Protein AF-A0A2D8MEG6-F1 (afdb_monomer_lite)

Structure (mmCIF, N/CA/C/O backbone):
data_AF-A0A2D8MEG6-F1
#
_entry.id   AF-A0A2D8MEG6-F1
#
loop_
_atom_site.group_PDB
_atom_site.id
_atom_site.type_symbol
_atom_site.label_atom_id
_atom_site.label_alt_id
_atom_site.label_comp_id
_atom_site.label_asym_id
_atom_site.label_entity_id
_atom_site.label_seq_id
_atom_site.pdbx_PDB_ins_code
_atom_site.Cartn_x
_atom_site.Cartn_y
_atom_site.Cartn_z
_atom_site.occupancy
_atom_site.B_iso_or_equiv
_atom_site.auth_seq_id
_atom_site.auth_comp_id
_atom_site.auth_asym_id
_atom_site.auth_atom_id
_atom_site.pdbx_PDB_model_num
ATOM 1 N N . MET A 1 1 ? 8.074 0.245 27.422 1.00 36.81 1 MET A N 1
ATOM 2 C CA . MET A 1 1 ? 6.764 0.680 26.891 1.00 36.81 1 MET A CA 1
ATOM 3 C C . MET A 1 1 ? 7.060 1.619 25.735 1.00 36.81 1 MET A C 1
ATOM 5 O O . MET A 1 1 ? 7.805 2.559 25.952 1.00 36.81 1 MET A O 1
ATOM 9 N N . SER A 1 2 ? 6.618 1.316 24.514 1.00 44.50 2 SER A N 1
ATOM 10 C CA . SER A 1 2 ? 6.813 2.209 23.357 1.00 44.50 2 SER A CA 1
ATOM 11 C C . SER A 1 2 ? 5.494 2.933 23.127 1.00 44.50 2 SER A C 1
ATOM 13 O O . SER A 1 2 ? 4.483 2.246 22.969 1.00 44.50 2 SER A O 1
ATOM 15 N N . GLU A 1 3 ? 5.502 4.264 23.166 1.00 53.84 3 GLU A N 1
ATOM 16 C CA . GLU A 1 3 ? 4.322 5.096 22.914 1.00 53.84 3 GLU A CA 1
ATOM 17 C C . GLU A 1 3 ? 3.674 4.769 21.555 1.00 53.84 3 GLU A C 1
ATOM 19 O O . GLU A 1 3 ? 4.374 4.355 20.621 1.00 53.84 3 GLU A O 1
ATOM 24 N N . PRO A 1 4 ? 2.341 4.913 21.431 1.00 55.25 4 PRO A N 1
ATOM 25 C CA . PRO A 1 4 ? 1.661 4.790 20.148 1.00 55.25 4 PRO A CA 1
ATOM 26 C C . PRO A 1 4 ? 2.219 5.827 19.162 1.00 55.25 4 PRO A C 1
ATOM 28 O O . PRO A 1 4 ? 2.419 6.991 19.508 1.00 55.25 4 PRO A O 1
ATOM 31 N N . MET A 1 5 ? 2.498 5.403 17.926 1.00 59.88 5 MET A N 1
ATOM 32 C CA . MET A 1 5 ? 3.026 6.294 16.892 1.00 59.88 5 MET A CA 1
ATOM 33 C C . MET A 1 5 ? 1.959 7.332 16.532 1.00 59.88 5 MET A C 1
ATOM 35 O O . MET A 1 5 ? 0.908 6.977 16.002 1.00 59.88 5 MET A O 1
ATOM 39 N N . SER A 1 6 ? 2.211 8.609 16.826 1.00 71.44 6 SER A N 1
ATOM 40 C CA . SER A 1 6 ? 1.276 9.674 16.451 1.00 71.44 6 SER A CA 1
ATOM 41 C C . SER A 1 6 ? 1.239 9.848 14.927 1.00 71.44 6 SER A C 1
ATOM 43 O O . SER A 1 6 ? 2.238 9.608 14.244 1.00 71.44 6 SER A O 1
ATOM 45 N N . PHE A 1 7 ? 0.106 10.303 14.386 1.00 70.06 7 PHE A N 1
ATOM 46 C CA .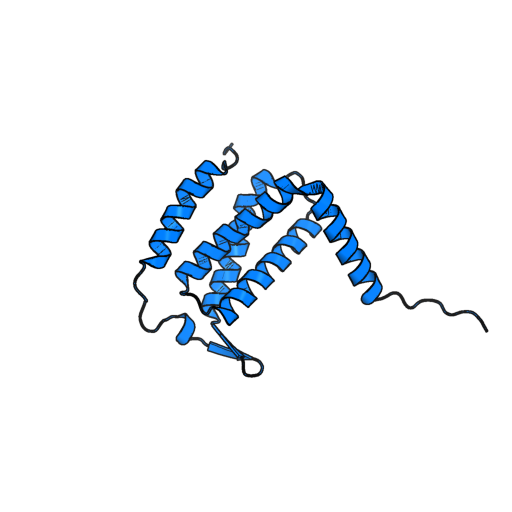 PHE A 1 7 ? -0.059 10.553 12.948 1.00 70.06 7 PHE A CA 1
ATOM 47 C C . PHE A 1 7 ? 1.058 11.441 12.373 1.00 70.06 7 PHE A C 1
ATOM 49 O O . PHE A 1 7 ? 1.592 11.160 11.303 1.00 70.06 7 PHE A O 1
ATOM 56 N N . SER A 1 8 ? 1.498 12.454 13.125 1.00 73.75 8 SER A N 1
ATOM 57 C CA . SER A 1 8 ? 2.615 13.320 12.734 1.00 73.75 8 SER A CA 1
ATOM 58 C C . SER A 1 8 ? 3.947 12.568 12.636 1.00 73.75 8 SER A C 1
ATOM 60 O O . SER A 1 8 ? 4.729 12.838 11.728 1.00 73.75 8 SER A O 1
ATOM 62 N N . HIS A 1 9 ? 4.201 11.601 13.525 1.00 74.62 9 HIS A N 1
ATOM 63 C CA . HIS A 1 9 ? 5.396 10.750 13.467 1.00 74.62 9 HIS A CA 1
ATOM 64 C C . HIS A 1 9 ? 5.344 9.777 12.287 1.00 74.62 9 HIS A C 1
ATOM 66 O O . HIS A 1 9 ? 6.358 9.565 11.623 1.00 74.62 9 HIS A O 1
ATOM 72 N N . PHE A 1 10 ? 4.161 9.233 11.989 1.00 75.50 10 PHE A N 1
ATOM 73 C CA . PHE A 1 10 ? 3.953 8.427 10.790 1.00 75.50 10 PHE A CA 1
ATOM 74 C C . PHE A 1 10 ? 4.238 9.243 9.523 1.00 75.50 10 PHE A C 1
ATOM 76 O O . PHE A 1 10 ? 5.039 8.811 8.698 1.00 75.50 10 PHE A O 1
ATOM 83 N N . LEU A 1 11 ? 3.661 10.443 9.391 1.00 81.75 11 LEU A N 1
ATOM 84 C CA . LEU A 1 11 ? 3.896 11.318 8.237 1.00 81.75 11 LEU A CA 1
ATOM 85 C C . LEU A 1 11 ? 5.373 11.696 8.080 1.00 81.75 11 LEU A C 1
ATOM 87 O O . LEU A 1 11 ? 5.884 11.690 6.960 1.00 81.75 11 LEU A O 1
ATOM 91 N N . LEU A 1 12 ? 6.065 11.968 9.192 1.00 85.88 12 LEU A N 1
ATOM 92 C CA . LEU A 1 12 ? 7.497 12.278 9.209 1.00 85.88 12 LEU A CA 1
ATOM 93 C C . LEU A 1 12 ? 8.359 11.162 8.611 1.00 85.88 12 LEU A C 1
ATOM 95 O O . LEU A 1 12 ? 9.357 11.462 7.965 1.00 85.88 12 LEU A O 1
ATOM 99 N N . GLY A 1 13 ? 7.992 9.894 8.804 1.00 81.31 13 GLY A N 1
ATOM 100 C CA . GLY A 1 13 ? 8.698 8.765 8.191 1.00 81.31 13 GLY A CA 1
ATOM 101 C C . GLY A 1 13 ? 8.185 8.418 6.793 1.00 81.31 13 GLY A C 1
ATOM 102 O O . GLY A 1 13 ? 8.964 8.117 5.888 1.00 81.31 13 GLY A O 1
ATOM 103 N N . TRP A 1 14 ? 6.868 8.472 6.602 1.00 82.94 14 TRP A N 1
ATOM 104 C CA . TRP A 1 14 ? 6.212 7.982 5.397 1.00 82.94 14 TRP A CA 1
ATOM 105 C C . TRP A 1 14 ? 6.379 8.918 4.200 1.00 82.94 14 TRP A C 1
ATOM 107 O O . TRP A 1 14 ? 6.682 8.444 3.108 1.00 82.94 14 TRP A O 1
ATOM 117 N N . VAL A 1 15 ? 6.248 10.237 4.382 1.00 85.81 15 VAL A N 1
ATOM 118 C CA . VAL A 1 15 ? 6.367 11.203 3.274 1.00 85.81 15 VAL A CA 1
ATOM 119 C C . VAL A 1 15 ? 7.770 11.183 2.648 1.00 85.81 15 VAL A C 1
ATOM 121 O O . VAL A 1 15 ? 7.860 11.104 1.420 1.00 85.81 15 VAL A O 1
ATOM 124 N N . PRO A 1 16 ? 8.875 11.167 3.422 1.00 88.62 16 PRO A N 1
ATOM 125 C CA . PRO A 1 16 ? 10.208 10.999 2.848 1.00 88.62 16 PRO A CA 1
ATOM 126 C C . PRO A 1 16 ? 10.404 9.647 2.159 1.00 88.62 16 PRO A C 1
ATOM 128 O O . PRO A 1 16 ? 11.003 9.601 1.087 1.00 88.62 16 PRO A O 1
ATOM 131 N N . ALA A 1 17 ? 9.880 8.554 2.726 1.00 85.38 17 ALA A N 1
ATOM 132 C CA . ALA A 1 17 ? 9.952 7.234 2.098 1.00 85.38 17 ALA A CA 1
ATOM 133 C C . ALA A 1 17 ? 9.209 7.207 0.751 1.00 85.38 17 ALA A C 1
ATOM 135 O O . ALA A 1 17 ? 9.714 6.661 -0.232 1.00 85.38 17 ALA A O 1
ATOM 136 N N . LEU A 1 18 ? 8.042 7.855 0.685 1.00 86.00 18 LEU A N 1
ATOM 137 C CA . LEU A 1 18 ? 7.267 8.009 -0.538 1.00 86.00 18 LEU A CA 1
ATOM 138 C C . LEU A 1 18 ? 8.050 8.816 -1.577 1.00 86.00 18 LEU A C 1
ATOM 140 O O . LEU A 1 18 ? 8.231 8.344 -2.699 1.00 86.00 18 LEU A O 1
ATOM 144 N N . ALA A 1 19 ? 8.586 9.976 -1.196 1.00 87.06 19 ALA A N 1
ATOM 145 C CA . ALA A 1 19 ? 9.402 10.805 -2.079 1.00 87.06 19 ALA A CA 1
ATOM 146 C C . ALA A 1 19 ? 10.633 10.044 -2.606 1.00 87.06 19 ALA A C 1
ATOM 148 O O . ALA A 1 19 ? 10.902 10.049 -3.807 1.00 87.06 19 ALA A O 1
ATOM 149 N N . ALA A 1 20 ? 11.334 9.317 -1.733 1.00 86.50 20 ALA A N 1
ATOM 150 C CA . ALA A 1 20 ? 12.480 8.499 -2.112 1.00 86.50 20 ALA A CA 1
ATOM 151 C C . ALA A 1 20 ? 12.096 7.385 -3.098 1.00 86.50 20 ALA A C 1
ATOM 153 O O . ALA A 1 20 ? 12.822 7.134 -4.058 1.00 86.50 20 ALA A O 1
ATOM 154 N N . SER A 1 21 ? 10.936 6.748 -2.912 1.00 84.25 21 SER A N 1
ATOM 155 C CA . SER A 1 21 ? 10.471 5.669 -3.793 1.00 84.25 21 SER A CA 1
ATOM 156 C C . SER A 1 21 ? 10.148 6.127 -5.221 1.00 84.25 21 SER A C 1
ATOM 158 O O . SER A 1 21 ? 10.263 5.334 -6.154 1.00 84.25 21 SER A O 1
ATOM 160 N N . VAL A 1 22 ? 9.797 7.406 -5.409 1.00 82.81 22 VAL A N 1
ATOM 161 C CA . VAL A 1 22 ? 9.550 8.003 -6.733 1.00 82.81 22 VAL A CA 1
ATOM 162 C C . VAL A 1 22 ? 10.862 8.243 -7.483 1.00 82.81 22 VAL A C 1
ATOM 164 O O . VAL A 1 22 ? 10.945 7.991 -8.686 1.00 82.81 22 VAL A O 1
ATOM 167 N N . VAL A 1 23 ? 11.888 8.713 -6.768 1.00 81.62 23 VAL A N 1
ATOM 168 C CA . VAL A 1 23 ? 13.201 9.071 -7.333 1.00 81.62 23 VAL A CA 1
ATOM 169 C C . VAL A 1 23 ? 14.119 7.850 -7.469 1.00 81.62 23 VAL A C 1
ATOM 171 O O . VAL A 1 23 ? 15.098 7.894 -8.212 1.00 81.62 23 VAL A O 1
ATOM 174 N N . ALA A 1 24 ? 13.801 6.748 -6.784 1.00 74.75 24 ALA A N 1
ATOM 175 C CA . ALA A 1 24 ? 14.580 5.522 -6.836 1.00 74.75 24 ALA A CA 1
ATOM 176 C C . ALA A 1 24 ? 14.777 5.052 -8.294 1.00 74.75 24 ALA A C 1
ATOM 178 O O . ALA A 1 24 ? 13.793 4.893 -9.032 1.00 74.75 24 ALA A O 1
ATOM 179 N N . PRO A 1 25 ? 16.034 4.828 -8.724 1.00 66.25 25 PRO A N 1
ATOM 180 C CA . PRO A 1 25 ? 16.317 4.395 -10.081 1.00 66.25 25 PRO A CA 1
ATOM 181 C C . PRO A 1 25 ? 15.652 3.045 -10.348 1.00 66.25 25 PRO A C 1
ATOM 183 O O . PRO A 1 25 ? 15.619 2.159 -9.490 1.00 66.25 25 PRO A O 1
ATOM 186 N N . SER A 1 26 ? 15.116 2.875 -11.556 1.00 61.12 26 SER A N 1
ATOM 187 C CA . SER A 1 26 ? 14.593 1.582 -11.981 1.00 61.12 26 SER A CA 1
ATOM 188 C C . SER A 1 26 ? 15.742 0.583 -12.065 1.00 61.12 26 SER A C 1
ATOM 190 O O . SER A 1 26 ? 16.668 0.770 -12.854 1.00 61.12 26 SER A O 1
ATOM 192 N N . VAL A 1 27 ? 15.673 -0.487 -11.277 1.00 62.44 27 VAL A N 1
ATOM 193 C CA . VAL A 1 27 ? 16.553 -1.645 -11.464 1.00 62.44 27 VAL A CA 1
ATOM 194 C C . VAL A 1 27 ? 16.185 -2.262 -12.815 1.00 62.44 27 VAL A C 1
ATOM 196 O O . VAL A 1 27 ? 15.007 -2.525 -13.042 1.00 62.44 27 VAL A O 1
ATOM 199 N N . ALA A 1 28 ? 17.146 -2.414 -13.727 1.00 60.44 28 ALA A N 1
ATOM 200 C CA . ALA A 1 28 ? 16.918 -3.027 -15.034 1.00 60.44 28 ALA A CA 1
ATOM 201 C C . ALA A 1 28 ? 17.294 -4.523 -14.989 1.00 60.44 28 ALA A C 1
ATOM 203 O O . ALA A 1 28 ? 18.411 -4.829 -14.563 1.00 60.44 28 ALA A O 1
ATOM 204 N N . PRO A 1 29 ? 16.412 -5.440 -15.439 1.00 61.28 29 PRO A N 1
ATOM 205 C CA . PRO A 1 29 ? 15.052 -5.195 -15.940 1.00 61.28 29 PRO A CA 1
ATOM 206 C C . PRO A 1 29 ? 14.076 -4.815 -14.807 1.00 61.28 29 PRO A C 1
ATOM 208 O O . PRO A 1 29 ? 14.245 -5.319 -13.691 1.00 61.28 29 PRO A O 1
ATOM 211 N N . PRO A 1 30 ? 13.060 -3.961 -15.064 1.00 65.00 30 PRO A N 1
ATOM 212 C CA . PRO A 1 30 ? 12.060 -3.619 -14.057 1.00 65.00 30 PRO A CA 1
ATOM 213 C C . PRO A 1 30 ? 11.404 -4.898 -13.541 1.00 65.00 30 PRO A C 1
ATOM 215 O O . PRO A 1 30 ? 10.804 -5.627 -14.317 1.00 65.00 30 PRO A O 1
ATOM 218 N N . LEU A 1 31 ? 11.491 -5.169 -12.236 1.00 63.19 31 LEU A N 1
ATOM 219 C CA . LEU A 1 31 ? 10.957 -6.403 -11.628 1.00 63.19 31 LEU A CA 1
ATOM 220 C C . LEU A 1 31 ? 9.472 -6.661 -11.950 1.00 63.19 31 LEU A C 1
ATOM 222 O O . LEU A 1 31 ? 9.043 -7.812 -11.965 1.00 63.19 31 LEU A O 1
ATOM 226 N N . ALA A 1 32 ? 8.709 -5.596 -12.219 1.00 60.75 32 ALA A N 1
ATOM 227 C CA . ALA A 1 32 ? 7.318 -5.672 -12.659 1.00 60.75 32 ALA A CA 1
ATOM 228 C C . ALA A 1 32 ? 7.160 -6.320 -14.047 1.00 60.75 32 ALA A C 1
ATOM 230 O O . ALA A 1 32 ? 6.136 -6.939 -14.298 1.00 60.75 32 ALA A O 1
ATOM 231 N N . ASP A 1 33 ? 8.175 -6.224 -14.905 1.00 65.94 33 ASP A N 1
ATOM 232 C CA . ASP A 1 33 ? 8.183 -6.752 -16.271 1.00 65.94 33 ASP A CA 1
ATOM 233 C C . ASP A 1 33 ? 8.935 -8.091 -16.377 1.00 65.94 33 ASP A C 1
ATOM 235 O O . ASP A 1 33 ? 8.762 -8.825 -17.347 1.00 65.94 33 ASP A O 1
ATOM 239 N N . THR A 1 34 ? 9.766 -8.441 -15.387 1.00 65.88 34 THR A N 1
ATOM 240 C CA . THR A 1 34 ? 10.602 -9.657 -15.424 1.00 65.88 34 THR A CA 1
ATOM 241 C C . THR A 1 34 ? 9.870 -10.927 -14.982 1.00 65.88 34 THR A C 1
ATOM 243 O O . THR A 1 34 ? 10.252 -12.022 -15.385 1.00 65.88 34 THR A O 1
ATOM 246 N N . MET A 1 35 ? 8.843 -10.808 -14.134 1.00 75.19 35 MET A N 1
ATOM 247 C CA . MET A 1 35 ? 8.047 -11.938 -13.631 1.00 75.19 35 MET A CA 1
ATOM 248 C C . MET A 1 35 ? 6.553 -11.634 -13.735 1.00 75.19 35 MET A C 1
ATOM 250 O O . MET A 1 35 ? 5.869 -11.381 -12.740 1.00 75.19 35 MET A O 1
ATOM 254 N N . LEU A 1 36 ? 6.065 -11.659 -14.972 1.00 81.00 36 LEU A N 1
ATOM 255 C CA . LEU A 1 36 ? 4.645 -11.595 -15.282 1.00 81.00 36 LEU A CA 1
ATOM 256 C C . LEU A 1 36 ? 4.060 -13.010 -15.284 1.00 81.00 36 LEU A C 1
ATOM 258 O O . LEU A 1 36 ? 4.564 -13.896 -15.971 1.00 81.00 36 LEU A O 1
ATOM 262 N N . ILE A 1 37 ? 2.994 -13.216 -14.519 1.00 83.31 37 ILE A N 1
ATOM 263 C CA . ILE A 1 37 ? 2.175 -14.428 -14.576 1.00 83.31 37 ILE A CA 1
ATOM 264 C C . ILE A 1 37 ? 0.918 -14.080 -15.363 1.00 83.31 37 ILE A C 1
ATOM 266 O O . ILE A 1 37 ? 0.162 -13.201 -14.956 1.00 83.31 37 ILE A O 1
ATOM 270 N N . GLU A 1 38 ? 0.676 -14.752 -16.484 1.00 83.38 38 GLU A N 1
ATOM 271 C CA . GLU A 1 38 ? -0.573 -14.579 -17.223 1.00 83.38 38 GLU A CA 1
ATOM 272 C C . GLU A 1 38 ? -1.697 -15.382 -16.567 1.00 83.38 38 GLU A C 1
ATOM 274 O O . GLU A 1 38 ? -1.643 -16.609 -16.482 1.00 83.38 38 GLU A O 1
ATOM 279 N N . VAL A 1 39 ? -2.742 -14.688 -16.120 1.00 81.94 39 VAL A N 1
ATOM 280 C CA . VAL A 1 39 ? -3.958 -15.306 -15.583 1.00 81.94 39 VAL A CA 1
ATOM 281 C C . VAL A 1 39 ? -5.141 -14.784 -16.383 1.00 81.94 39 VAL A C 1
ATOM 283 O O . VAL A 1 39 ? -5.449 -13.596 -16.345 1.00 81.94 39 VAL A O 1
ATOM 286 N N . GLY A 1 40 ? -5.786 -15.659 -17.159 1.00 81.31 40 GLY A N 1
ATOM 287 C CA . GLY A 1 40 ? -6.949 -15.281 -17.973 1.00 81.31 40 GLY A CA 1
ATOM 288 C C . GLY A 1 40 ? -6.670 -14.170 -18.997 1.00 81.31 40 GLY A C 1
ATOM 289 O O . GLY A 1 40 ? -7.564 -13.385 -19.291 1.00 81.31 40 GLY A O 1
ATOM 290 N N . GLY A 1 41 ? -5.434 -14.071 -19.503 1.00 79.81 41 GLY A N 1
ATOM 291 C CA . GLY A 1 41 ? -5.006 -13.020 -20.437 1.00 79.81 41 GLY A CA 1
ATOM 292 C C . GLY A 1 41 ? -4.588 -11.700 -19.778 1.00 79.81 41 GLY A C 1
ATOM 293 O O . GLY A 1 41 ? -4.233 -10.756 -20.480 1.00 79.81 41 GLY A O 1
ATOM 294 N N . VAL A 1 42 ? -4.600 -11.621 -18.443 1.00 81.94 42 VAL A N 1
ATOM 295 C CA . VAL A 1 42 ? -4.103 -10.463 -17.693 1.00 81.94 42 VAL A CA 1
ATOM 296 C C . VAL A 1 42 ? -2.686 -10.760 -17.193 1.00 81.94 42 VAL A C 1
ATOM 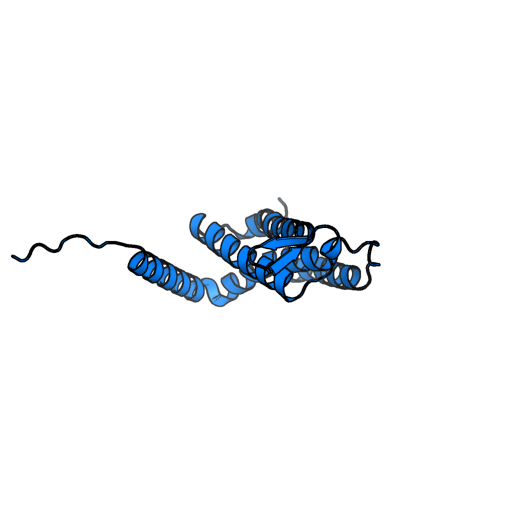298 O O . VAL A 1 42 ? -2.500 -11.736 -16.461 1.00 81.94 42 VAL A O 1
ATOM 301 N N . PRO A 1 43 ? -1.675 -9.950 -17.555 1.00 83.19 43 PRO A N 1
ATOM 302 C CA . PRO A 1 43 ? -0.321 -10.116 -17.043 1.00 83.19 43 PRO A CA 1
ATOM 303 C C . PRO A 1 43 ? -0.225 -9.544 -15.621 1.00 83.19 43 PRO A C 1
ATOM 305 O O . PRO A 1 43 ? -0.392 -8.343 -15.403 1.00 83.19 43 PRO A O 1
ATOM 308 N N . ILE A 1 44 ? 0.046 -10.414 -14.650 1.00 85.81 44 ILE A N 1
ATOM 309 C CA . ILE A 1 44 ? 0.131 -10.078 -13.227 1.00 85.81 44 ILE A CA 1
ATOM 310 C C . ILE A 1 44 ? 1.605 -9.957 -12.810 1.00 85.81 44 ILE A C 1
ATOM 312 O O . ILE A 1 44 ? 2.337 -10.944 -12.909 1.00 85.81 44 ILE A O 1
ATOM 316 N N . PRO A 1 45 ? 2.060 -8.794 -12.303 1.00 86.62 45 PRO A N 1
ATOM 317 C CA . PRO A 1 45 ? 3.435 -8.599 -11.845 1.00 86.62 45 PRO A CA 1
ATOM 318 C C . PRO A 1 45 ? 3.654 -9.255 -10.474 1.00 86.62 45 PRO A C 1
ATOM 320 O O . PRO A 1 45 ? 3.525 -8.615 -9.429 1.00 86.62 45 PRO A O 1
ATOM 323 N N . ALA A 1 46 ? 4.013 -10.540 -10.470 1.00 87.25 46 ALA A N 1
ATOM 324 C CA . ALA A 1 46 ? 4.001 -11.391 -9.277 1.00 87.25 46 ALA A CA 1
ATOM 325 C C . ALA A 1 46 ? 4.873 -10.863 -8.127 1.00 87.25 46 ALA A C 1
ATOM 327 O O . ALA A 1 46 ? 4.471 -10.915 -6.966 1.00 87.25 46 ALA A O 1
ATOM 328 N N . ILE A 1 47 ? 6.051 -10.314 -8.442 1.00 86.06 47 ILE A N 1
ATOM 329 C CA . ILE A 1 47 ? 6.956 -9.733 -7.438 1.00 86.06 47 ILE A CA 1
ATOM 330 C C . ILE A 1 47 ? 6.351 -8.468 -6.824 1.00 86.06 47 ILE A C 1
ATOM 332 O O . ILE A 1 47 ? 6.409 -8.280 -5.610 1.00 86.06 47 ILE A O 1
ATOM 336 N N . THR A 1 48 ? 5.763 -7.599 -7.647 1.00 86.81 48 THR A N 1
ATOM 337 C CA . THR A 1 48 ? 5.142 -6.357 -7.175 1.00 86.81 48 THR A CA 1
ATOM 338 C C . THR A 1 48 ? 3.928 -6.663 -6.303 1.00 86.81 48 THR A C 1
ATOM 340 O O . THR A 1 48 ? 3.798 -6.063 -5.240 1.00 86.81 48 THR A O 1
ATOM 343 N N . CYS A 1 49 ? 3.110 -7.646 -6.690 1.00 88.00 49 CYS A N 1
ATOM 344 C CA . CYS A 1 49 ? 2.016 -8.174 -5.875 1.00 88.00 49 CYS A CA 1
ATOM 345 C C . CYS A 1 49 ? 2.524 -8.711 -4.532 1.00 88.00 49 CYS A C 1
ATOM 347 O O . CYS A 1 49 ? 2.088 -8.268 -3.476 1.00 88.00 49 CYS A O 1
ATOM 349 N N . LEU A 1 50 ? 3.549 -9.574 -4.539 1.00 90.38 50 LEU A N 1
ATOM 350 C CA . LEU A 1 50 ? 4.138 -10.105 -3.305 1.00 90.38 50 LEU A CA 1
ATOM 351 C C . LEU A 1 50 ? 4.642 -8.992 -2.372 1.00 90.38 50 LEU A C 1
ATOM 353 O O . LEU A 1 50 ? 4.481 -9.075 -1.155 1.00 90.38 50 LEU A O 1
ATOM 357 N N . LEU A 1 51 ? 5.231 -7.933 -2.927 1.00 88.56 51 LEU A N 1
ATOM 358 C CA . LEU A 1 51 ? 5.645 -6.765 -2.155 1.00 88.56 51 LEU A CA 1
ATOM 359 C C . LEU A 1 51 ? 4.452 -5.957 -1.637 1.00 88.56 51 LEU A C 1
ATOM 361 O O . LEU A 1 51 ? 4.489 -5.515 -0.493 1.00 88.56 51 LEU A O 1
ATOM 365 N N . GLY A 1 52 ? 3.388 -5.795 -2.424 1.00 88.44 52 GLY A N 1
ATOM 366 C CA . GLY A 1 52 ? 2.128 -5.202 -1.973 1.00 88.44 52 GLY A CA 1
ATOM 367 C C . GLY A 1 52 ? 1.543 -5.962 -0.781 1.00 88.44 52 GLY A C 1
ATOM 368 O O . GLY A 1 52 ? 1.301 -5.375 0.276 1.00 88.44 52 GLY A O 1
ATOM 369 N N . PHE A 1 53 ? 1.433 -7.285 -0.904 1.00 91.31 53 PHE A N 1
ATOM 370 C CA . PHE A 1 53 ? 1.039 -8.194 0.169 1.00 91.31 53 PHE A CA 1
ATOM 371 C C . PHE A 1 53 ? 1.904 -8.022 1.426 1.00 91.31 53 PHE A C 1
ATOM 373 O O . PHE A 1 53 ? 1.378 -7.824 2.526 1.00 91.31 53 PHE A O 1
ATOM 380 N N . LEU A 1 54 ? 3.234 -8.041 1.276 1.00 90.12 54 LEU A N 1
ATOM 381 C CA . LEU A 1 54 ? 4.166 -7.843 2.389 1.00 90.12 54 LEU A CA 1
ATOM 382 C C . LEU A 1 54 ? 4.006 -6.460 3.024 1.00 90.12 54 LEU A C 1
ATOM 384 O O . LEU A 1 54 ? 3.998 -6.369 4.246 1.00 90.12 54 LEU A O 1
ATOM 388 N N . GLY A 1 55 ? 3.822 -5.400 2.235 1.00 86.62 55 GLY A N 1
ATOM 389 C CA . GLY A 1 55 ? 3.580 -4.050 2.743 1.00 86.62 55 GLY A CA 1
ATOM 390 C C . GLY A 1 55 ? 2.319 -3.979 3.607 1.00 86.62 55 GLY A C 1
ATOM 391 O O . GLY A 1 55 ? 2.362 -3.473 4.729 1.00 86.62 55 GLY A O 1
ATOM 392 N N . VAL A 1 56 ? 1.214 -4.577 3.147 1.00 87.38 56 VAL A N 1
ATOM 393 C CA . VAL A 1 56 ? -0.038 -4.635 3.919 1.00 87.38 56 VAL A CA 1
ATOM 394 C C . VAL A 1 56 ? 0.130 -5.445 5.202 1.00 87.38 56 VAL A C 1
ATOM 396 O O . VAL A 1 56 ? -0.367 -5.022 6.246 1.00 87.38 56 VAL A O 1
ATOM 399 N N . LEU A 1 57 ? 0.821 -6.590 5.159 1.00 86.06 57 LEU A N 1
ATOM 400 C CA . LEU A 1 57 ? 1.062 -7.410 6.347 1.00 86.06 57 LEU A CA 1
ATOM 401 C C . LEU A 1 57 ? 2.008 -6.739 7.339 1.00 86.06 57 LEU A C 1
ATOM 403 O O . LEU A 1 57 ? 1.753 -6.777 8.539 1.00 86.06 57 LEU A O 1
ATOM 407 N N . MET A 1 58 ? 3.081 -6.112 6.865 1.00 83.75 58 MET A N 1
ATOM 408 C CA . MET A 1 58 ? 4.047 -5.427 7.720 1.00 83.75 58 MET A CA 1
ATOM 409 C C . MET A 1 58 ? 3.433 -4.203 8.397 1.00 83.75 58 MET A C 1
ATOM 411 O O . MET A 1 58 ? 3.826 -3.883 9.513 1.00 83.75 58 MET A O 1
ATOM 415 N N . ALA A 1 59 ? 2.417 -3.570 7.807 1.00 78.06 59 ALA A N 1
ATOM 416 C CA . ALA A 1 59 ? 1.665 -2.516 8.482 1.00 78.06 59 ALA A CA 1
ATOM 417 C C . ALA A 1 59 ? 0.859 -3.029 9.699 1.00 78.06 59 ALA A C 1
ATOM 419 O O . ALA A 1 59 ? 0.586 -2.262 10.624 1.00 78.06 59 ALA A O 1
ATOM 420 N N . ARG A 1 60 ? 0.514 -4.327 9.757 1.00 75.19 60 ARG A N 1
ATOM 421 C CA . ARG A 1 60 ? -0.386 -4.896 10.783 1.00 75.19 60 ARG A CA 1
ATOM 422 C C . ARG A 1 60 ? 0.199 -4.880 12.200 1.00 75.19 60 ARG A C 1
ATOM 424 O O . ARG A 1 60 ? -0.442 -4.322 13.081 1.00 75.19 60 ARG A O 1
ATOM 431 N N . PRO A 1 61 ? 1.407 -5.407 12.484 1.00 65.31 61 PRO A N 1
ATOM 432 C CA . PRO A 1 61 ? 1.965 -5.362 13.838 1.00 65.31 61 PRO A CA 1
ATOM 433 C C . PRO A 1 61 ? 2.207 -3.938 14.348 1.00 65.31 61 PRO A C 1
ATOM 435 O O . PRO A 1 61 ? 2.168 -3.710 15.557 1.00 65.31 61 PRO A O 1
ATOM 438 N N . LEU A 1 62 ? 2.462 -2.990 13.439 1.00 61.28 62 LEU A N 1
ATOM 439 C CA . LEU A 1 62 ? 2.634 -1.581 13.784 1.00 61.28 62 LEU A CA 1
ATOM 440 C C . LEU A 1 62 ? 1.300 -0.906 14.142 1.00 61.28 62 LEU A C 1
ATOM 442 O O . LEU A 1 62 ? 1.278 -0.084 15.056 1.00 61.28 62 LEU A O 1
ATOM 446 N N . ALA A 1 63 ? 0.192 -1.307 13.512 1.00 58.31 63 ALA A N 1
ATOM 447 C CA . ALA A 1 63 ? -1.162 -0.887 13.886 1.00 58.31 63 ALA A CA 1
ATOM 448 C C . ALA A 1 63 ? -1.651 -1.540 15.201 1.00 58.31 63 ALA A C 1
ATOM 450 O O . ALA A 1 63 ? -2.420 -0.938 15.954 1.00 58.31 63 ALA A O 1
ATOM 451 N N . ARG A 1 64 ? -1.116 -2.721 15.549 1.00 52.41 64 ARG A N 1
ATOM 452 C CA . ARG A 1 64 ? -1.550 -3.569 16.677 1.00 52.41 64 ARG A CA 1
ATOM 453 C C . ARG A 1 64 ? -1.474 -2.985 18.073 1.00 52.41 64 ARG A C 1
ATOM 455 O O . ARG A 1 64 ? -2.179 -3.442 18.967 1.00 52.41 64 ARG A O 1
ATOM 462 N N . LYS A 1 65 ? -0.682 -1.937 18.275 1.00 51.97 65 LYS A N 1
ATOM 463 C CA . LYS A 1 65 ? -0.641 -1.235 19.567 1.00 51.97 65 LYS A CA 1
ATOM 464 C C . LYS A 1 65 ? -1.776 -0.217 19.745 1.00 51.97 65 LYS A C 1
ATOM 466 O O . LYS A 1 65 ? -2.056 0.145 20.880 1.00 51.97 65 LYS A O 1
ATOM 471 N N . SER A 1 66 ? -2.450 0.173 18.659 1.00 49.41 66 SER A N 1
ATOM 472 C CA . SER A 1 66 ? -3.691 0.967 18.663 1.00 49.41 66 SER A CA 1
ATOM 473 C C . SER A 1 66 ? -4.956 0.083 18.541 1.00 49.41 66 SER A C 1
ATOM 475 O O . SER A 1 66 ? -6.054 0.503 18.886 1.00 49.41 66 SER A O 1
ATOM 477 N N . GLU A 1 67 ? -4.809 -1.185 18.118 1.00 49.81 67 GLU A N 1
ATOM 478 C CA . GLU A 1 67 ? -5.874 -2.184 17.847 1.00 49.81 67 GLU A CA 1
ATOM 479 C C . GLU A 1 67 ? -6.691 -2.683 19.062 1.00 49.81 67 GLU A C 1
ATOM 481 O O . GLU A 1 67 ? -7.522 -3.576 18.907 1.00 49.81 67 GLU A O 1
ATOM 486 N N . SER A 1 68 ? -6.521 -2.125 20.263 1.00 48.97 68 SER A N 1
ATOM 487 C CA . SER A 1 68 ? -7.228 -2.568 21.486 1.00 48.97 68 SER A CA 1
ATOM 488 C C . SER A 1 68 ? -8.770 -2.539 21.369 1.00 48.97 68 SER A C 1
ATOM 490 O O . SER A 1 68 ? -9.471 -3.166 22.162 1.00 48.97 68 SER A O 1
ATOM 492 N N . ALA A 1 69 ? -9.316 -1.827 20.375 1.00 55.88 69 ALA A N 1
ATOM 493 C CA . ALA A 1 69 ? -10.750 -1.582 20.223 1.00 55.88 69 ALA A CA 1
ATOM 494 C C . ALA A 1 69 ? -11.483 -2.474 19.193 1.00 55.88 69 ALA A C 1
ATOM 496 O O . ALA A 1 69 ? -12.716 -2.481 19.183 1.00 55.88 69 ALA A O 1
ATOM 497 N N . LEU A 1 70 ? -10.787 -3.226 18.325 1.00 59.41 70 LEU A N 1
ATOM 498 C CA . LEU A 1 70 ? -11.425 -3.983 17.232 1.00 59.41 70 LEU A CA 1
ATOM 499 C C . LEU A 1 70 ? -11.365 -5.501 17.451 1.00 59.41 70 LEU A C 1
ATOM 501 O O . LEU A 1 70 ? -10.349 -6.052 17.865 1.00 59.41 70 LEU A O 1
ATOM 505 N N . SER A 1 71 ? -12.447 -6.213 17.122 1.00 71.38 71 SER A N 1
ATOM 506 C CA . SER A 1 71 ? -12.466 -7.677 17.195 1.00 71.38 71 SER A CA 1
ATOM 507 C C . SER A 1 71 ? -11.599 -8.302 16.092 1.00 71.38 71 SER A C 1
ATOM 509 O O . SER A 1 71 ? -11.589 -7.846 14.946 1.00 71.38 71 SER A O 1
ATOM 511 N N . TRP A 1 72 ? -10.903 -9.395 16.423 1.00 76.62 72 TRP A N 1
ATOM 512 C CA . TRP A 1 72 ? -10.008 -10.127 15.510 1.00 76.62 72 TRP A CA 1
ATOM 513 C C . TRP A 1 72 ? -10.613 -10.457 14.121 1.00 76.62 72 TRP A C 1
ATOM 515 O O . TRP A 1 72 ? -9.905 -10.311 13.123 1.00 76.62 72 TRP A O 1
ATOM 525 N N . PRO A 1 73 ? -11.911 -10.814 13.986 1.00 76.94 73 PRO A N 1
ATOM 526 C CA . PRO A 1 73 ? -12.519 -11.061 12.676 1.00 76.94 73 PRO A CA 1
ATOM 527 C C . PRO A 1 73 ? -12.650 -9.801 11.816 1.00 76.94 73 PRO A C 1
ATOM 529 O O . PRO A 1 73 ? -12.430 -9.846 10.609 1.00 76.94 73 PRO A O 1
ATOM 532 N N . MET A 1 74 ? -12.998 -8.665 12.425 1.00 72.56 74 MET A N 1
ATOM 533 C CA . MET A 1 74 ? -13.149 -7.406 11.695 1.00 72.56 74 MET A CA 1
ATOM 534 C C . MET A 1 74 ? -11.785 -6.861 11.273 1.00 72.56 74 MET A C 1
ATOM 536 O O . MET A 1 74 ? -11.636 -6.333 10.175 1.00 72.56 74 MET A O 1
ATOM 540 N N . PHE A 1 75 ? -10.766 -7.095 12.100 1.00 75.50 75 PHE A N 1
ATOM 541 C CA . PHE A 1 75 ? -9.379 -6.840 11.743 1.00 75.50 75 PHE A CA 1
ATOM 542 C C . PHE A 1 75 ? -8.932 -7.644 10.511 1.00 75.50 75 PHE A C 1
ATOM 544 O O . PHE A 1 75 ? -8.383 -7.076 9.563 1.00 75.50 75 PHE A O 1
ATOM 551 N N . ALA A 1 76 ? -9.210 -8.950 10.485 1.00 80.94 76 ALA A N 1
ATOM 552 C CA . ALA A 1 76 ? -8.917 -9.799 9.332 1.00 80.94 76 ALA A CA 1
ATOM 553 C C . ALA A 1 76 ? -9.684 -9.349 8.075 1.00 80.94 76 ALA A C 1
ATOM 555 O O . ALA A 1 76 ? -9.098 -9.283 6.997 1.00 80.94 76 ALA A O 1
ATOM 556 N N . LEU A 1 77 ? -10.958 -8.964 8.216 1.00 81.75 77 LEU A N 1
ATOM 557 C CA . LEU A 1 77 ? -11.784 -8.471 7.111 1.00 81.75 77 LEU A CA 1
ATOM 558 C C . LEU A 1 77 ? -11.219 -7.187 6.490 1.00 81.75 77 LEU A C 1
ATOM 560 O O . LEU A 1 77 ? -11.031 -7.121 5.279 1.00 81.75 77 LEU A O 1
ATOM 564 N N . VAL A 1 78 ? -10.900 -6.181 7.307 1.00 77.56 78 VAL A N 1
ATOM 565 C CA . VAL A 1 78 ? -10.299 -4.923 6.826 1.00 77.56 78 VAL A CA 1
ATOM 566 C C . VAL A 1 78 ? -8.941 -5.192 6.178 1.00 77.56 78 VAL A C 1
ATOM 568 O O . VAL A 1 78 ? -8.601 -4.578 5.169 1.00 77.56 78 VAL A O 1
ATOM 571 N N . THR A 1 79 ? -8.172 -6.140 6.723 1.00 81.94 79 THR A N 1
ATOM 572 C CA . THR A 1 79 ? -6.917 -6.592 6.109 1.00 81.94 79 THR A CA 1
ATOM 573 C C . THR A 1 79 ? -7.137 -7.168 4.726 1.00 81.94 79 THR A C 1
ATOM 575 O O . THR A 1 79 ? -6.458 -6.750 3.795 1.00 81.94 79 THR A O 1
ATOM 578 N N . ALA A 1 80 ? -8.110 -8.064 4.580 1.00 86.31 80 ALA A N 1
ATOM 579 C CA . ALA A 1 80 ? -8.443 -8.671 3.302 1.00 86.31 80 ALA A CA 1
ATOM 580 C C . ALA A 1 80 ? -8.911 -7.627 2.277 1.00 86.31 80 ALA A C 1
ATOM 582 O O . ALA A 1 80 ? -8.430 -7.635 1.149 1.00 86.31 80 ALA A O 1
ATOM 583 N N . ILE A 1 81 ? -9.784 -6.691 2.670 1.00 83.88 81 ILE A N 1
ATOM 584 C CA . ILE A 1 81 ? -10.262 -5.621 1.779 1.00 83.88 81 ILE A CA 1
ATOM 585 C C . ILE A 1 81 ? -9.093 -4.756 1.300 1.00 83.88 81 ILE A C 1
ATOM 587 O O . ILE A 1 81 ? -8.957 -4.519 0.104 1.00 83.88 81 ILE A O 1
ATOM 591 N N . MET A 1 82 ? -8.218 -4.319 2.210 1.00 84.38 82 MET A N 1
ATOM 592 C CA . MET A 1 82 ? -7.055 -3.513 1.828 1.00 84.38 82 MET A CA 1
ATOM 593 C C . MET A 1 82 ? -6.087 -4.276 0.932 1.00 84.38 82 MET A C 1
ATOM 595 O O . MET A 1 82 ? -5.538 -3.691 0.004 1.00 84.38 82 MET A O 1
ATOM 599 N N . LEU A 1 83 ? -5.913 -5.575 1.176 1.00 89.94 83 LEU A N 1
ATOM 600 C CA . LEU A 1 83 ? -5.105 -6.427 0.319 1.00 89.94 83 LEU A CA 1
ATOM 601 C C . LEU A 1 83 ? -5.670 -6.461 -1.104 1.00 89.94 83 LEU A C 1
ATOM 603 O O . LEU A 1 83 ? -4.951 -6.177 -2.049 1.00 89.94 83 LEU A O 1
ATOM 607 N N . VAL A 1 84 ? -6.973 -6.714 -1.251 1.00 90.06 84 VAL A N 1
ATOM 608 C CA . VAL A 1 84 ? -7.644 -6.734 -2.560 1.00 90.06 84 VAL A CA 1
ATOM 609 C C . VAL A 1 84 ? -7.490 -5.398 -3.288 1.00 90.06 84 VAL A C 1
ATOM 611 O O . VAL A 1 84 ? -7.177 -5.388 -4.474 1.00 90.06 84 VAL A O 1
ATOM 614 N N . LEU A 1 85 ? -7.661 -4.273 -2.587 1.00 88.56 85 LEU A N 1
ATOM 615 C CA . LEU A 1 85 ? -7.496 -2.944 -3.180 1.00 88.56 85 LEU A CA 1
ATOM 616 C C . LEU A 1 85 ? -6.061 -2.694 -3.662 1.00 88.56 85 LEU A C 1
ATOM 618 O O . LEU A 1 85 ? -5.876 -2.186 -4.765 1.00 88.56 85 LEU A O 1
ATOM 622 N N . VAL A 1 86 ? -5.056 -3.069 -2.863 1.00 89.56 86 VAL A N 1
ATOM 623 C CA . VAL A 1 86 ? -3.638 -2.951 -3.241 1.00 89.56 86 VAL A CA 1
ATOM 624 C C . VAL A 1 86 ? -3.327 -3.800 -4.467 1.00 89.56 86 VAL A C 1
ATOM 626 O O . VAL A 1 86 ? -2.711 -3.301 -5.404 1.00 89.56 86 VAL A O 1
ATOM 629 N N . GLU A 1 87 ? -3.758 -5.060 -4.481 1.00 89.50 87 GLU A N 1
ATOM 630 C CA . GLU A 1 87 ? -3.460 -5.984 -5.578 1.00 89.50 87 GLU A CA 1
ATOM 631 C C . GLU A 1 87 ? -4.131 -5.551 -6.884 1.00 89.50 87 GLU A C 1
ATOM 633 O O . GLU A 1 87 ? -3.478 -5.505 -7.927 1.00 89.50 87 GLU A O 1
ATOM 638 N N . LEU A 1 88 ? -5.409 -5.155 -6.833 1.00 89.56 88 LEU A N 1
ATOM 639 C CA . LEU A 1 88 ? -6.114 -4.620 -8.002 1.00 89.56 88 LEU A CA 1
ATOM 640 C C . LEU A 1 88 ? -5.415 -3.374 -8.549 1.00 89.56 88 LEU A C 1
ATOM 642 O O . LEU A 1 88 ? -5.170 -3.281 -9.751 1.00 89.56 88 LEU A O 1
ATOM 646 N N . TRP A 1 89 ? -5.032 -2.454 -7.662 1.00 88.38 89 TRP A N 1
ATOM 647 C CA . TRP A 1 89 ? -4.312 -1.249 -8.049 1.00 88.38 89 TRP A CA 1
ATOM 648 C C . TRP A 1 89 ? -2.945 -1.558 -8.676 1.00 88.38 89 TRP A C 1
ATOM 650 O O . TRP A 1 89 ? -2.578 -0.937 -9.673 1.00 88.38 89 TRP A O 1
ATOM 660 N N . ILE A 1 90 ? -2.199 -2.533 -8.146 1.00 87.06 90 ILE A N 1
ATOM 661 C CA . ILE A 1 90 ? -0.910 -2.965 -8.708 1.00 87.06 90 ILE A CA 1
ATOM 662 C C . ILE A 1 90 ? -1.086 -3.525 -10.121 1.00 87.06 90 ILE A C 1
ATOM 664 O O . ILE A 1 90 ? -0.307 -3.185 -11.015 1.00 87.06 90 ILE A O 1
ATOM 668 N N . VAL A 1 91 ? -2.099 -4.367 -10.331 1.00 86.94 91 VAL A N 1
ATOM 669 C CA . VAL A 1 91 ? -2.378 -4.974 -11.639 1.00 86.94 91 VAL A CA 1
ATOM 670 C C . VAL A 1 91 ? -2.774 -3.910 -12.667 1.00 86.94 91 VAL A C 1
ATOM 672 O O . VAL A 1 91 ? -2.291 -3.942 -13.800 1.00 86.94 91 VAL A O 1
ATOM 675 N N . GLU A 1 92 ? -3.608 -2.947 -12.271 1.00 83.25 92 GLU A N 1
ATOM 676 C CA . GLU A 1 92 ? -4.086 -1.875 -13.149 1.00 83.25 92 GLU A CA 1
ATOM 677 C C . GLU A 1 92 ? -2.999 -0.835 -13.451 1.00 83.25 92 GLU A C 1
ATOM 679 O O . GLU A 1 92 ? -2.722 -0.528 -14.609 1.00 83.25 92 GLU A O 1
ATOM 684 N N . SER A 1 93 ? -2.360 -0.297 -12.410 1.00 79.25 93 SER A N 1
ATOM 685 C CA . SER A 1 93 ? -1.450 0.851 -12.528 1.00 79.25 93 SER A CA 1
ATOM 686 C C . SER A 1 93 ? -0.012 0.464 -12.866 1.00 79.25 93 SER A C 1
ATOM 688 O O . SER A 1 93 ? 0.787 1.338 -13.197 1.00 79.25 93 SER A O 1
ATOM 690 N N . ARG A 1 94 ? 0.341 -0.823 -12.735 1.00 81.56 94 ARG A N 1
ATOM 691 C CA . ARG A 1 94 ? 1.700 -1.371 -12.915 1.00 81.56 94 ARG A CA 1
ATOM 692 C C . ARG A 1 94 ? 2.798 -0.482 -12.310 1.00 81.56 94 ARG A C 1
ATOM 694 O O . ARG A 1 94 ? 3.734 -0.068 -13.000 1.00 81.56 94 ARG A O 1
ATOM 701 N N . PRO A 1 95 ? 2.687 -0.150 -11.013 1.00 79.94 95 PRO A N 1
ATOM 702 C CA . PRO A 1 95 ? 3.643 0.717 -10.351 1.00 79.94 95 PRO A CA 1
ATOM 703 C C . PRO A 1 95 ? 5.024 0.061 -10.254 1.00 79.94 95 PRO A C 1
ATOM 705 O O . PRO A 1 95 ? 5.183 -1.162 -10.292 1.00 79.94 95 PRO A O 1
ATOM 708 N N . ARG A 1 96 ? 6.047 0.887 -10.020 1.00 82.50 96 ARG A N 1
ATOM 709 C CA . ARG A 1 96 ? 7.372 0.392 -9.625 1.00 82.50 96 ARG A CA 1
ATOM 710 C C . ARG A 1 96 ? 7.279 -0.344 -8.287 1.00 82.50 96 ARG A C 1
ATOM 712 O O . ARG A 1 96 ? 6.587 0.104 -7.377 1.00 82.50 96 ARG A O 1
ATOM 719 N N . TRP A 1 97 ? 8.045 -1.423 -8.150 1.00 81.44 97 TRP A N 1
ATOM 720 C CA . TRP A 1 97 ? 8.014 -2.326 -6.994 1.00 81.44 97 TRP A CA 1
ATOM 721 C C . TRP A 1 97 ? 8.193 -1.617 -5.638 1.00 81.44 97 TRP A C 1
ATOM 723 O O . TRP A 1 97 ? 7.418 -1.849 -4.713 1.00 81.44 97 TRP A O 1
ATOM 733 N N . LEU A 1 98 ? 9.163 -0.700 -5.531 1.00 83.38 98 LEU A N 1
ATOM 734 C CA . LEU A 1 98 ? 9.436 0.031 -4.288 1.00 83.38 98 LEU A CA 1
ATOM 735 C C . LEU A 1 98 ? 8.321 1.031 -3.952 1.00 83.38 98 LEU A C 1
ATOM 737 O O . LEU A 1 98 ? 7.941 1.175 -2.794 1.00 83.38 98 LEU A O 1
ATOM 741 N N . PHE A 1 99 ? 7.772 1.692 -4.970 1.00 84.44 99 PHE A N 1
ATOM 742 C CA . PHE A 1 99 ? 6.642 2.602 -4.807 1.00 84.44 99 PHE A CA 1
ATOM 743 C C . PHE A 1 99 ? 5.393 1.845 -4.343 1.00 84.44 99 PHE A C 1
ATOM 745 O O . PHE A 1 99 ? 4.748 2.251 -3.380 1.00 84.44 99 PHE A O 1
ATOM 752 N N . ALA A 1 100 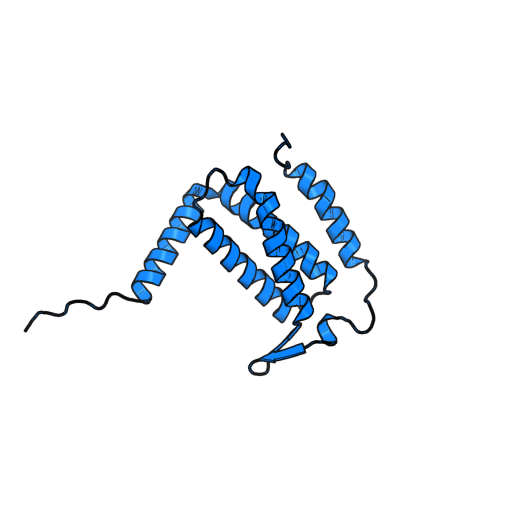? 5.106 0.696 -4.961 1.00 85.44 100 ALA A N 1
ATOM 753 C CA . ALA A 1 100 ? 4.004 -0.174 -4.568 1.00 85.44 100 ALA A CA 1
ATOM 754 C C . ALA A 1 100 ? 4.118 -0.623 -3.106 1.00 85.44 100 ALA A C 1
ATOM 756 O O . ALA A 1 100 ? 3.141 -0.562 -2.368 1.00 85.44 100 ALA A O 1
ATOM 757 N N . PHE A 1 101 ? 5.323 -0.998 -2.670 1.00 85.50 101 PHE A N 1
ATOM 758 C CA . PHE A 1 101 ? 5.594 -1.385 -1.287 1.00 85.50 101 PHE A CA 1
ATOM 759 C C . PHE A 1 101 ? 5.326 -0.244 -0.290 1.00 85.50 101 PHE A C 1
ATOM 761 O O . PHE A 1 101 ? 4.644 -0.444 0.715 1.00 85.50 101 PHE A O 1
ATOM 768 N N . VAL A 1 102 ? 5.815 0.970 -0.572 1.00 84.62 102 VAL A N 1
ATOM 769 C CA . VAL A 1 102 ? 5.629 2.139 0.311 1.00 84.62 102 VAL A CA 1
ATOM 770 C C . VAL A 1 102 ? 4.168 2.598 0.356 1.00 84.62 102 VAL A C 1
ATOM 772 O O . VAL A 1 102 ? 3.667 2.968 1.424 1.00 84.62 102 VAL A O 1
ATOM 775 N N . ILE A 1 103 ? 3.463 2.542 -0.776 1.00 85.69 103 ILE A N 1
ATOM 776 C CA . ILE A 1 103 ? 2.022 2.807 -0.839 1.00 85.69 103 ILE A CA 1
ATOM 777 C C . ILE A 1 103 ? 1.243 1.738 -0.075 1.00 85.69 103 ILE A C 1
ATOM 779 O O . ILE A 1 103 ? 0.380 2.093 0.719 1.00 85.69 103 ILE A O 1
ATOM 783 N N . ALA A 1 104 ? 1.564 0.453 -0.238 1.00 86.25 104 ALA A N 1
ATOM 784 C CA . ALA A 1 104 ? 0.904 -0.635 0.482 1.00 86.25 104 ALA A CA 1
ATOM 785 C C . ALA A 1 104 ? 1.093 -0.520 2.003 1.00 86.25 104 ALA A C 1
ATOM 787 O O . ALA A 1 104 ? 0.139 -0.711 2.759 1.00 86.25 104 ALA A O 1
ATOM 788 N N . LEU A 1 105 ? 2.292 -0.128 2.452 1.00 84.00 105 LEU A N 1
ATOM 789 C CA . LEU A 1 105 ? 2.549 0.217 3.851 1.00 84.00 105 LEU A CA 1
ATOM 790 C C . LEU A 1 105 ? 1.670 1.388 4.310 1.00 84.00 105 LEU A C 1
ATOM 792 O O . LEU A 1 105 ? 0.993 1.278 5.329 1.00 84.00 105 LEU A O 1
ATOM 796 N N . GLY A 1 106 ? 1.647 2.493 3.559 1.00 80.31 106 GLY A N 1
ATOM 797 C CA . GLY A 1 106 ? 0.876 3.688 3.920 1.00 80.31 106 GLY A CA 1
ATOM 798 C C . GLY A 1 106 ? -0.635 3.472 3.919 1.00 80.31 106 GLY A C 1
ATOM 799 O O . GLY A 1 106 ? -1.326 3.891 4.846 1.00 80.31 106 GLY A O 1
ATOM 800 N N . LEU A 1 107 ? -1.149 2.748 2.925 1.00 79.62 107 LEU A N 1
ATOM 801 C CA . LEU A 1 107 ? -2.546 2.336 2.845 1.00 79.62 107 LEU A CA 1
ATOM 802 C C . LEU A 1 107 ? -2.901 1.438 4.035 1.00 79.62 107 LEU A C 1
ATOM 804 O O . LEU A 1 107 ? -3.915 1.677 4.691 1.00 79.62 107 LEU A O 1
ATOM 808 N N . GLY A 1 108 ? -1.994 0.517 4.384 1.00 74.00 108 GLY A N 1
ATOM 809 C CA . GLY A 1 108 ? -2.006 -0.289 5.604 1.00 74.00 108 GLY A CA 1
ATOM 810 C C . GLY A 1 108 ? -2.251 0.508 6.892 1.00 74.00 108 GLY A C 1
ATOM 811 O O . GLY A 1 108 ? -2.997 0.045 7.754 1.00 74.00 108 GLY A O 1
ATOM 812 N N . PHE A 1 109 ? -1.691 1.718 6.994 1.00 72.75 109 PHE A N 1
ATOM 813 C CA . PHE A 1 109 ? -1.948 2.663 8.088 1.00 72.75 109 PHE A CA 1
ATOM 814 C C . PHE A 1 109 ? -3.251 3.465 7.903 1.00 72.75 109 PHE A C 1
ATOM 816 O O . PHE A 1 109 ? -4.000 3.650 8.861 1.00 72.75 109 PHE A O 1
ATOM 823 N N . SER A 1 110 ? -3.560 3.921 6.683 1.00 69.19 110 SER A N 1
ATOM 824 C CA . SER A 1 110 ? -4.718 4.793 6.406 1.00 69.19 110 SER A CA 1
ATOM 825 C C . SER A 1 110 ? -6.081 4.124 6.621 1.00 69.19 110 SER A C 1
ATOM 827 O O . SER A 1 110 ? -7.039 4.796 7.009 1.00 69.19 110 SER A O 1
ATOM 829 N N . GLY A 1 111 ? -6.168 2.797 6.456 1.00 61.16 111 GLY A N 1
ATOM 830 C CA . GLY A 1 111 ? -7.387 2.044 6.761 1.00 61.16 111 GLY A CA 1
ATOM 831 C C . GLY A 1 111 ? -7.836 2.200 8.217 1.00 61.16 111 GLY A C 1
ATOM 832 O O . GLY A 1 111 ? -9.019 2.048 8.506 1.00 61.16 111 GLY A O 1
ATOM 833 N N . TYR A 1 112 ? -6.921 2.556 9.126 1.00 56.78 112 TYR A N 1
ATOM 834 C CA . TYR A 1 112 ? -7.233 2.819 10.526 1.00 56.78 112 TYR A CA 1
ATOM 835 C C . TYR A 1 112 ? -7.702 4.254 10.772 1.00 56.78 112 TYR A C 1
ATOM 837 O O . TYR A 1 112 ? -8.690 4.420 11.469 1.00 56.78 112 TYR A O 1
ATOM 845 N N . SER A 1 113 ? -7.102 5.282 10.156 1.00 56.91 113 SER A N 1
ATOM 846 C CA . SER A 1 113 ? -7.629 6.658 10.261 1.00 56.91 113 SER A CA 1
ATOM 847 C C . SER A 1 113 ? -9.073 6.751 9.758 1.00 56.91 113 SER A C 1
ATOM 849 O O . SER A 1 113 ? -9.875 7.491 10.317 1.00 56.91 113 SER A O 1
ATOM 851 N N . LEU A 1 114 ? -9.434 5.943 8.756 1.00 54.06 114 LEU A N 1
ATOM 852 C CA . LEU A 1 114 ? -10.808 5.835 8.269 1.00 54.06 114 LEU A CA 1
ATOM 853 C C . LEU A 1 114 ? -11.753 5.180 9.296 1.00 54.06 114 LEU A C 1
ATOM 855 O O . LEU A 1 114 ? -12.900 5.591 9.415 1.00 54.06 114 LEU A O 1
ATOM 859 N N . ILE A 1 115 ? -11.279 4.186 10.055 1.00 54.47 115 ILE A N 1
ATOM 860 C CA . ILE A 1 115 ? -12.044 3.528 11.130 1.00 54.47 115 ILE A CA 1
ATOM 861 C C . ILE A 1 115 ? -12.039 4.370 12.414 1.00 54.47 115 ILE A C 1
ATOM 863 O O . ILE A 1 115 ? -12.992 4.322 13.168 1.00 54.47 115 ILE A O 1
ATOM 867 N N . GLU A 1 116 ? -11.020 5.174 12.686 1.00 55.16 116 GLU A N 1
ATOM 868 C CA . GLU A 1 116 ? -10.962 6.040 13.868 1.00 55.16 116 GLU A CA 1
ATOM 869 C C . GLU A 1 116 ? -11.859 7.276 13.699 1.00 55.16 116 GLU A C 1
ATOM 871 O O . GLU A 1 116 ? -12.577 7.640 14.626 1.00 55.16 116 GLU A O 1
ATOM 876 N N . LEU A 1 117 ? -11.903 7.869 12.496 1.00 55.66 117 LEU A N 1
ATOM 877 C CA . LEU A 1 117 ? -12.810 8.983 12.191 1.00 55.66 117 LEU A CA 1
ATOM 878 C C . LEU A 1 117 ? -14.272 8.558 11.968 1.00 55.66 117 LEU A C 1
ATOM 880 O O . LEU A 1 117 ? -15.165 9.384 12.138 1.00 55.66 117 LEU A O 1
ATOM 884 N N . LEU A 1 118 ? -14.536 7.306 11.572 1.00 52.75 118 LEU A N 1
ATOM 885 C CA . LEU A 1 118 ? -15.879 6.833 11.189 1.00 52.75 118 LEU A CA 1
ATOM 886 C C . LEU A 1 118 ? -16.319 5.570 11.951 1.00 52.75 118 LEU A C 1
ATOM 888 O O . LEU A 1 118 ? -17.199 4.849 11.486 1.00 52.75 118 LEU A O 1
ATOM 892 N N . GLY A 1 119 ? -15.705 5.268 13.097 1.00 54.22 119 GLY A N 1
ATOM 893 C CA . GLY A 1 119 ? -15.678 3.924 13.695 1.00 54.22 119 GLY A CA 1
ATOM 894 C C . GLY A 1 119 ? -17.009 3.232 13.907 1.00 54.22 119 GLY A C 1
ATOM 895 O O . GLY A 1 119 ? -17.150 2.070 13.521 1.00 54.22 119 GLY A O 1
ATOM 896 N N . ASP A 1 120 ? -18.001 3.931 14.448 1.00 62.31 120 ASP A N 1
ATOM 897 C CA . ASP A 1 120 ? -19.312 3.323 14.677 1.00 62.31 120 ASP A CA 1
ATOM 898 C C . ASP A 1 120 ? -20.091 3.145 13.365 1.00 62.31 120 ASP A C 1
ATOM 900 O O . ASP A 1 120 ? -20.644 2.074 13.110 1.00 62.31 120 ASP A O 1
ATOM 904 N N . GLN A 1 121 ? -20.033 4.128 12.462 1.00 56.38 121 GLN A N 1
ATOM 905 C CA . GLN A 1 121 ? -20.710 4.061 11.161 1.00 56.38 121 GLN A CA 1
ATOM 906 C C . GLN A 1 121 ? -20.098 3.007 10.231 1.00 56.38 121 GLN A C 1
ATOM 908 O O . GLN A 1 121 ? -20.821 2.254 9.582 1.00 56.38 121 GLN A O 1
ATOM 913 N N . MET A 1 122 ? -18.768 2.909 10.187 1.00 59.66 122 MET A N 1
ATOM 914 C CA . MET A 1 122 ? -18.058 1.931 9.36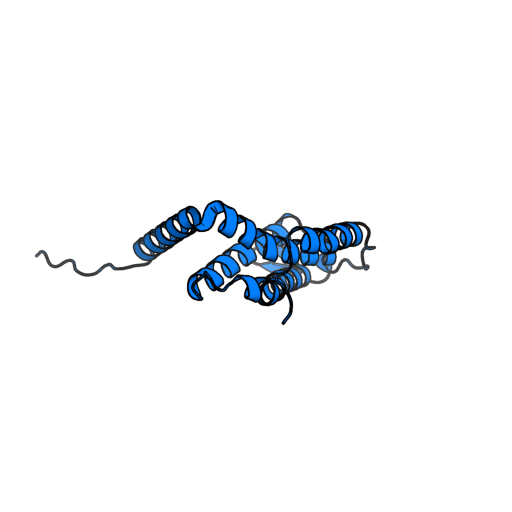2 1.00 59.66 122 MET A CA 1
ATOM 915 C C . MET A 1 122 ? -18.261 0.507 9.897 1.00 59.66 122 MET A C 1
ATOM 917 O O . MET A 1 122 ? -18.424 -0.433 9.119 1.00 59.66 122 MET A O 1
ATOM 921 N N . ARG A 1 123 ? -18.303 0.336 11.227 1.00 60.69 123 ARG A N 1
ATOM 922 C CA . ARG A 1 123 ? -18.614 -0.948 11.870 1.00 60.69 123 ARG A CA 1
ATOM 923 C C . ARG A 1 123 ? -20.016 -1.424 11.519 1.00 60.69 123 ARG A C 1
ATOM 925 O O . ARG A 1 123 ? -20.188 -2.606 11.220 1.00 60.69 123 ARG A O 1
ATOM 932 N N . ASP A 1 124 ? -21.000 -0.536 11.559 1.00 70.50 124 ASP A N 1
ATOM 933 C CA . ASP A 1 124 ? -22.375 -0.905 11.245 1.00 70.50 124 ASP A CA 1
ATOM 934 C C . ASP A 1 124 ? -22.561 -1.151 9.747 1.00 70.50 124 ASP A C 1
ATOM 936 O O . ASP A 1 124 ? -23.154 -2.162 9.384 1.00 70.50 124 ASP A O 1
ATOM 940 N N . PHE A 1 125 ? -21.923 -0.365 8.878 1.00 68.44 125 PHE A N 1
ATOM 941 C CA . PHE A 1 125 ? -21.886 -0.623 7.436 1.00 68.44 125 PHE A CA 1
ATOM 942 C C . PHE A 1 125 ? -21.257 -1.985 7.088 1.00 68.44 125 PHE A C 1
ATOM 944 O O . PHE A 1 125 ? -21.800 -2.739 6.280 1.00 68.44 125 PHE A O 1
ATOM 951 N N . LEU A 1 126 ? -20.143 -2.353 7.737 1.00 65.81 126 LEU A N 1
ATOM 952 C CA . LEU A 1 126 ? -19.493 -3.653 7.540 1.00 65.81 126 LEU A CA 1
ATOM 953 C C . LEU A 1 126 ? -20.343 -4.819 8.057 1.00 65.81 126 LEU A C 1
ATOM 955 O O . LEU A 1 126 ? -20.423 -5.846 7.384 1.00 65.81 126 LEU A O 1
ATOM 959 N N . LYS A 1 127 ? -21.003 -4.682 9.216 1.00 72.25 127 LYS A N 1
ATOM 960 C CA . LYS A 1 127 ? -21.968 -5.691 9.692 1.00 72.25 127 LYS A CA 1
ATOM 961 C C . LYS A 1 127 ? -23.105 -5.874 8.695 1.00 72.25 127 LYS A C 1
ATOM 963 O O . LYS A 1 127 ? -23.514 -7.006 8.459 1.00 72.25 127 LYS A O 1
ATOM 968 N N . ASP A 1 128 ? -23.577 -4.782 8.109 1.00 76.62 128 ASP A N 1
ATOM 969 C CA . ASP A 1 128 ? -24.670 -4.791 7.146 1.00 76.62 128 ASP A CA 1
ATOM 970 C C . ASP A 1 128 ? -24.267 -5.502 5.848 1.00 76.62 128 ASP A C 1
ATOM 972 O O . ASP A 1 128 ? -25.000 -6.354 5.348 1.00 76.62 128 ASP A O 1
ATOM 976 N N . ILE A 1 129 ? -23.062 -5.230 5.336 1.00 75.44 129 ILE A N 1
ATOM 977 C CA . ILE A 1 129 ? -22.508 -5.914 4.159 1.00 75.44 129 ILE A CA 1
ATOM 978 C C . ILE A 1 129 ? -22.268 -7.394 4.447 1.00 75.44 129 ILE A C 1
ATOM 980 O O . ILE A 1 129 ? -22.637 -8.236 3.633 1.00 75.44 129 ILE A O 1
ATOM 984 N N . VAL A 1 130 ? -21.685 -7.741 5.596 1.00 73.38 130 VAL A N 1
ATOM 985 C CA . VAL A 1 130 ? -21.454 -9.143 5.977 1.00 73.38 130 VAL A CA 1
ATOM 986 C C . VAL A 1 130 ? -22.781 -9.875 6.195 1.00 73.38 130 VAL A C 1
ATOM 988 O O . VAL A 1 130 ? -22.905 -11.033 5.802 1.00 73.38 130 VAL A O 1
ATOM 991 N N . GLY A 1 131 ? -23.784 -9.210 6.772 1.00 72.31 131 GLY A N 1
ATOM 992 C CA . GLY A 1 131 ? -25.142 -9.728 6.923 1.00 72.31 131 GLY A CA 1
ATOM 993 C C . GLY A 1 131 ? -25.810 -9.983 5.573 1.00 72.31 131 GLY A C 1
ATOM 994 O O . GLY A 1 131 ? -26.337 -11.070 5.348 1.00 72.31 131 GLY A O 1
ATOM 995 N N . LYS A 1 132 ? -25.701 -9.035 4.637 1.00 74.25 132 LYS A N 1
ATOM 996 C CA . LYS A 1 132 ? -26.204 -9.163 3.261 1.00 74.25 132 LYS A CA 1
ATOM 997 C C . LYS A 1 132 ? -25.467 -10.246 2.471 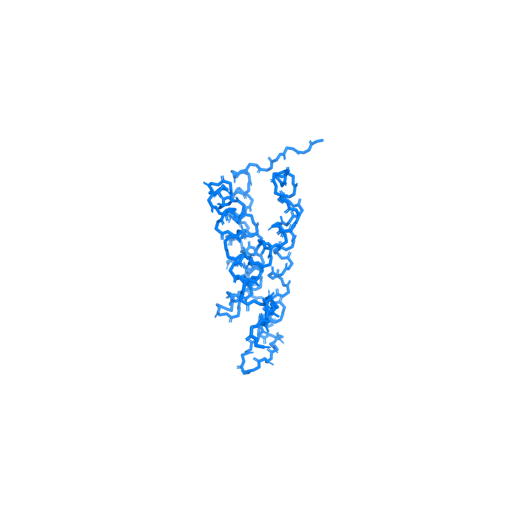1.00 74.25 132 LYS A C 1
ATOM 999 O O . LYS A 1 132 ? -26.107 -11.047 1.801 1.00 74.25 132 LYS A O 1
ATOM 1004 N N . ALA A 1 133 ? -24.144 -10.332 2.596 1.00 69.12 133 ALA A N 1
ATOM 1005 C CA . ALA A 1 133 ? -23.329 -11.357 1.948 1.00 69.12 133 ALA A CA 1
ATOM 1006 C C . ALA A 1 133 ? -23.612 -12.759 2.512 1.00 69.12 133 ALA A C 1
ATOM 1008 O O . ALA A 1 133 ? -23.717 -13.713 1.749 1.00 69.12 133 ALA A O 1
ATOM 1009 N N . ARG A 1 134 ? -23.813 -12.898 3.831 1.00 66.19 134 ARG A N 1
ATOM 1010 C CA . ARG A 1 134 ? -24.285 -14.154 4.441 1.00 66.19 134 ARG A CA 1
ATOM 1011 C C . ARG A 1 134 ? -25.707 -14.507 4.006 1.00 66.19 134 ARG A C 1
ATOM 1013 O O . ARG A 1 134 ? -25.968 -15.672 3.730 1.00 66.19 134 ARG A O 1
ATOM 1020 N N . GLY A 1 135 ? -26.590 -13.515 3.886 1.00 62.84 135 GLY A N 1
ATOM 1021 C CA . GLY A 1 135 ? -27.936 -13.691 3.337 1.00 62.84 135 GLY A CA 1
ATOM 1022 C C . GLY A 1 135 ? -27.929 -14.163 1.880 1.00 62.84 135 GLY A C 1
ATOM 1023 O O . GLY A 1 135 ? -28.760 -14.981 1.502 1.00 62.84 135 GLY A O 1
ATOM 1024 N N . ALA A 1 136 ? -26.953 -13.714 1.087 1.00 62.88 136 ALA A N 1
ATOM 1025 C CA . ALA A 1 136 ? -26.776 -14.130 -0.303 1.00 62.88 136 ALA A CA 1
ATOM 1026 C C . ALA A 1 136 ? -26.061 -15.490 -0.462 1.00 62.88 136 ALA A C 1
ATOM 1028 O O . ALA A 1 136 ? -26.288 -16.169 -1.459 1.00 62.88 136 ALA A O 1
ATOM 1029 N N . ILE A 1 137 ? -25.210 -15.894 0.494 1.00 57.72 137 ILE A N 1
ATOM 1030 C CA . ILE A 1 137 ? -24.383 -17.117 0.408 1.00 57.72 137 ILE A CA 1
ATOM 1031 C C . ILE A 1 137 ? -25.003 -18.333 1.141 1.00 57.72 137 ILE A C 1
ATOM 1033 O O . ILE A 1 137 ? -24.597 -19.459 0.867 1.00 57.72 137 ILE A O 1
ATOM 1037 N N . GLY A 1 138 ? -26.056 -18.176 1.959 1.00 55.41 138 GLY A N 1
ATOM 1038 C CA . GLY A 1 138 ? -27.021 -19.270 2.167 1.00 55.41 138 GLY A CA 1
ATOM 1039 C C . GLY A 1 138 ? -27.684 -19.403 3.542 1.00 55.41 138 GLY A C 1
ATOM 1040 O O . GLY A 1 138 ? -27.020 -19.517 4.569 1.00 55.41 138 GLY A O 1
ATOM 1041 N N . LEU A 1 139 ? -29.015 -19.533 3.513 1.00 50.28 139 LEU A N 1
ATOM 1042 C CA . LEU A 1 139 ? -29.793 -20.492 4.310 1.00 50.28 139 LEU A CA 1
ATOM 1043 C C . LEU A 1 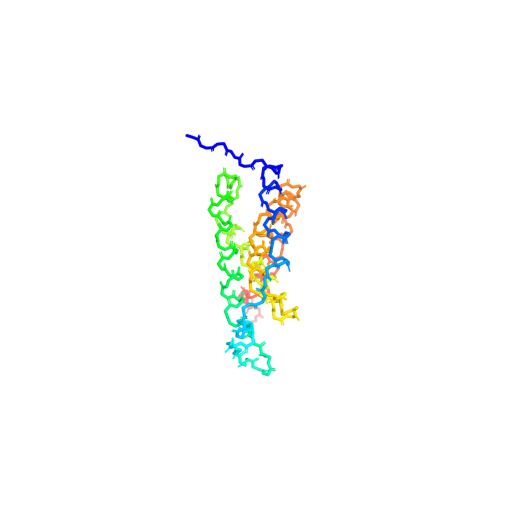139 ? -31.144 -20.725 3.608 1.00 50.28 139 LEU A C 1
ATOM 1045 O O . LEU A 1 139 ? -32.190 -20.234 4.015 1.00 50.28 139 LEU A O 1
ATOM 1049 N N . GLY A 1 140 ? -31.107 -21.474 2.504 1.00 52.81 140 GLY A N 1
ATOM 1050 C CA . GLY A 1 140 ? -32.281 -22.201 2.032 1.00 52.81 140 GLY A CA 1
ATOM 1051 C C . GLY A 1 140 ? -32.532 -23.379 2.973 1.00 52.81 140 GLY A C 1
ATOM 1052 O O . GLY A 1 140 ? -31.905 -24.423 2.820 1.00 52.81 140 GLY A O 1
ATOM 1053 N N . LYS A 1 141 ? -33.377 -23.175 3.986 1.00 46.94 141 LYS A N 1
ATOM 1054 C CA . LYS A 1 141 ? -33.986 -24.191 4.864 1.00 46.94 141 LYS A CA 1
ATOM 1055 C C . LYS A 1 141 ? -35.129 -23.477 5.602 1.00 46.94 141 LYS A C 1
ATOM 1057 O O . LYS A 1 141 ? -34.856 -22.474 6.242 1.00 46.94 141 LYS A O 1
ATOM 1062 N N . ASP A 1 142 ? -36.410 -23.812 5.524 1.00 45.78 142 ASP A N 1
ATOM 1063 C CA . ASP A 1 142 ? -37.120 -25.053 5.227 1.00 45.78 142 ASP A CA 1
ATOM 1064 C C . ASP A 1 142 ? -38.418 -24.670 4.494 1.00 45.78 142 ASP A C 1
ATOM 1066 O O . ASP A 1 142 ? -39.225 -23.906 5.022 1.00 45.78 142 ASP A O 1
ATOM 1070 N N . GLY A 1 143 ? -38.615 -25.169 3.276 1.00 44.69 143 GLY A N 1
ATOM 1071 C CA . GLY A 1 143 ? -39.914 -25.133 2.612 1.00 44.69 143 GLY A CA 1
ATOM 1072 C C . GLY A 1 143 ? -40.700 -26.375 3.006 1.00 44.69 143 GLY A C 1
ATOM 1073 O O . GLY A 1 143 ? -40.676 -27.359 2.275 1.00 44.69 143 GLY A O 1
ATOM 1074 N N . THR A 1 144 ? -41.355 -26.346 4.165 1.00 46.06 144 THR A N 1
ATOM 1075 C CA . THR A 1 144 ? -42.457 -27.261 4.491 1.00 46.06 144 THR A CA 1
ATOM 1076 C C . THR A 1 144 ? -43.752 -26.468 4.440 1.00 46.06 144 THR A C 1
ATOM 1078 O O . THR A 1 144 ? -44.181 -25.908 5.436 1.00 46.06 144 THR A O 1
ATOM 1081 N N . ASP A 1 145 ? -44.332 -26.413 3.246 1.00 48.06 145 ASP A N 1
ATOM 1082 C CA . ASP A 1 145 ? -45.759 -26.190 3.023 1.00 48.06 145 ASP A CA 1
ATOM 1083 C C . ASP A 1 145 ? -46.126 -26.961 1.748 1.00 48.06 145 ASP A C 1
ATOM 1085 O O . ASP A 1 145 ? -46.043 -26.447 0.632 1.00 48.06 145 ASP A O 1
ATOM 1089 N N . THR A 1 146 ? -46.378 -28.261 1.908 1.00 42.38 146 THR A N 1
ATOM 1090 C CA . THR A 1 146 ? -47.413 -29.069 1.229 1.00 42.38 146 THR A CA 1
ATOM 1091 C C . THR A 1 146 ? -47.416 -30.483 1.792 1.00 42.38 146 THR A C 1
ATOM 1093 O O . THR A 1 146 ? -46.320 -31.050 1.999 1.00 42.38 146 THR A O 1
#

Foldseek 3Di:
DDDQQDPVNVCVPLVVLLVCLVVDDQDPPQLQPPDFDQDPNQTASVLLLVLLLVLLVVLVVSCVVVCPPDDPVVSVVLSVVLSVVLRVCCSVVVDRSSNSNSVSNVSSVVSVVCCVVCVVVVVVVVVVVVVVVDVVVDDPDDPPDD

Radius of gyration: 19.23 Å; chains: 1; bounding box: 64×42×47 Å

pLDDT: mean 72.64, std 13.75, range [36.81, 91.31]

Sequence (146 aa):
MSEPMSFSHFLLGWVPALAASVVAPSVAPPLADTMLIEVGGVPIPAITCLLGFLGVLMARPLARKSESALSWPMFALVTAIMLVLVELWIVESRPRWLFAFVIALGLGFSGYSLIELLGDQMRDFLKDIVGKARGAIGLGKDGTDT

Secondary structure (DSSP, 8-state):
-PPP--HHHHHHHHHHHHHHHHHSPPPSSPHHHHSEEEETTEEEEHHHHHHHHHHHHHHHHHHTTTGGGS-HHHHHHHHHHHHHHHHHHHHHH---HHHHHHHHHHHHHHHHHHHHHHHHHHHHHHHHHHHHHHHHH---------